Protein AF-A0A3B9EPM5-F1 (afdb_monomer_lite)

Radius of gyration: 16.3 Å; chains: 1; bounding box: 38×40×33 Å

Sequence (71 aa):
METPSIESGRLRLRGWRREDFGPFAALRGSLEDQASRAVAERLGAVVEGQGKLNGEPRLIYRHVGPEKAKA

Secondary structure (DSSP, 8-state):
-PPP-EE-SS-EE----GGGGGGGEEE---TT-HHHHHHHHHTTEEEEEEEEETTEEEEEEEEPPGGG---

pLDDT: mean 74.02, std 12.24, range [45.06, 91.75]

Structure (mmCIF, N/CA/C/O backbone):
data_AF-A0A3B9EPM5-F1
#
_entry.id   AF-A0A3B9EPM5-F1
#
loop_
_atom_site.group_PDB
_atom_site.id
_atom_site.type_symbol
_atom_site.label_atom_id
_atom_site.label_alt_id
_atom_site.label_comp_id
_atom_site.label_asym_id
_atom_site.label_entity_id
_atom_site.label_seq_id
_atom_site.pdbx_PDB_ins_code
_atom_site.Cartn_x
_atom_site.Cartn_y
_atom_site.Cartn_z
_atom_site.occupancy
_atom_site.B_iso_or_equiv
_atom_site.auth_seq_id
_atom_site.auth_comp_id
_atom_site.auth_asym_id
_atom_site.auth_atom_id
_atom_site.pdbx_PDB_model_num
ATOM 1 N N . MET A 1 1 ? -22.968 -3.100 17.816 1.00 58.69 1 MET A N 1
ATOM 2 C CA . MET A 1 1 ? -22.177 -2.339 18.804 1.00 58.69 1 MET A CA 1
ATOM 3 C C . MET A 1 1 ? -21.470 -1.243 18.030 1.00 58.69 1 MET A C 1
ATOM 5 O O . MET A 1 1 ? -20.768 -1.569 17.081 1.00 58.69 1 MET A O 1
ATOM 9 N N . GLU A 1 2 ? -21.752 0.021 18.319 1.00 79.94 2 GLU A N 1
ATOM 10 C CA . GLU A 1 2 ? -21.143 1.153 17.610 1.00 79.94 2 GLU A CA 1
ATOM 11 C C . GLU A 1 2 ? -19.711 1.366 18.124 1.00 79.94 2 GLU A C 1
ATOM 13 O O . GLU A 1 2 ? -19.482 1.339 19.333 1.00 79.94 2 GLU A O 1
ATOM 18 N N . THR A 1 3 ? -18.729 1.504 17.228 1.00 82.19 3 THR A N 1
ATOM 19 C CA . THR A 1 3 ? -17.336 1.739 17.633 1.00 82.19 3 THR A CA 1
ATOM 20 C C . THR A 1 3 ? -17.160 3.210 18.018 1.00 82.19 3 THR A C 1
ATOM 22 O O . THR A 1 3 ? -17.364 4.069 17.158 1.00 82.19 3 THR A O 1
ATOM 25 N N . PRO A 1 4 ? -16.752 3.529 19.259 1.00 85.50 4 PRO A N 1
ATOM 26 C CA . PRO A 1 4 ? -16.569 4.912 19.686 1.00 85.50 4 PRO A CA 1
ATOM 27 C C . PRO A 1 4 ? -15.450 5.603 18.894 1.00 85.50 4 PRO A C 1
ATOM 29 O O . PRO A 1 4 ? -14.471 4.969 18.491 1.00 85.50 4 PRO A O 1
ATOM 32 N N . SER A 1 5 ? -15.591 6.914 18.678 1.00 89.00 5 SER A N 1
ATOM 33 C CA . SER A 1 5 ? -14.610 7.735 17.959 1.00 89.00 5 SER A CA 1
ATOM 34 C C . SER A 1 5 ? -14.059 8.880 18.807 1.00 89.00 5 SER A C 1
ATOM 36 O O . SER A 1 5 ? -14.793 9.472 19.593 1.00 89.00 5 SER A O 1
ATOM 38 N N . ILE A 1 6 ? -12.789 9.229 18.591 1.00 91.75 6 ILE A N 1
ATOM 39 C CA . ILE A 1 6 ? -12.091 10.370 19.202 1.00 91.75 6 ILE A CA 1
ATOM 40 C C . ILE A 1 6 ? -11.465 11.203 18.077 1.00 91.75 6 ILE A C 1
ATOM 42 O O . ILE A 1 6 ? -10.816 10.647 17.189 1.00 91.75 6 ILE A O 1
ATOM 46 N N . GLU A 1 7 ? -11.623 12.527 18.111 1.00 91.62 7 GLU A N 1
ATOM 47 C CA . GLU A 1 7 ? -11.074 13.439 17.100 1.00 91.62 7 GLU A CA 1
ATOM 48 C C . GLU A 1 7 ? -10.422 14.664 17.754 1.00 91.62 7 GLU A C 1
ATOM 50 O O . GLU A 1 7 ? -10.943 15.239 18.708 1.00 91.62 7 GLU A O 1
ATOM 55 N N . SER A 1 8 ? -9.252 15.044 17.247 1.00 90.69 8 SER A N 1
ATOM 56 C CA . SER A 1 8 ? -8.511 16.252 17.606 1.00 90.69 8 SER A CA 1
ATOM 57 C C . SER A 1 8 ? -7.952 16.906 16.342 1.00 90.69 8 SER A C 1
ATOM 59 O O . SER A 1 8 ? -8.039 16.344 15.253 1.00 90.69 8 SER A O 1
ATOM 61 N N . GLY A 1 9 ? -7.290 18.059 16.477 1.00 88.88 9 GLY A N 1
ATOM 62 C CA . GLY A 1 9 ? -6.673 18.745 15.335 1.00 88.88 9 GLY A CA 1
ATOM 63 C C . GLY A 1 9 ? -5.573 17.955 14.604 1.00 88.88 9 GLY A C 1
ATOM 64 O O . GLY A 1 9 ? -5.161 18.373 13.528 1.00 88.88 9 GLY A O 1
ATOM 65 N N . ARG A 1 10 ? -5.068 16.843 15.163 1.00 84.75 10 ARG A N 1
ATOM 66 C CA . ARG A 1 10 ? -3.997 16.024 14.551 1.00 84.75 10 ARG A CA 1
ATOM 67 C C . ARG A 1 10 ? -4.282 14.523 14.501 1.00 84.75 10 ARG A C 1
ATOM 69 O O . ARG A 1 10 ? -3.524 13.796 13.867 1.00 84.75 10 ARG A O 1
ATOM 76 N N . LEU A 1 11 ? -5.316 14.041 15.188 1.00 82.44 11 LEU A N 1
ATOM 77 C CA . LEU A 1 11 ? -5.577 12.611 15.346 1.00 82.44 11 LEU A CA 1
ATOM 78 C C . LEU A 1 11 ? -7.070 12.328 15.227 1.00 82.44 11 LEU A C 1
ATOM 80 O O . LEU A 1 11 ? -7.875 13.001 15.866 1.00 82.44 11 LEU A O 1
ATOM 84 N N . ARG A 1 12 ? -7.420 11.276 14.484 1.00 86.56 12 ARG A N 1
ATOM 85 C CA . ARG A 1 12 ? -8.776 10.733 14.436 1.00 86.56 12 ARG A CA 1
ATOM 86 C C . ARG A 1 12 ? -8.741 9.221 14.624 1.00 86.56 12 ARG A C 1
ATOM 88 O O . ARG A 1 12 ? -8.213 8.502 13.783 1.00 86.56 12 ARG A O 1
ATOM 95 N N . LEU A 1 13 ? -9.323 8.753 15.722 1.00 88.62 13 LEU A N 1
ATOM 96 C CA . LEU A 1 13 ? -9.561 7.342 16.012 1.00 88.62 13 LEU A CA 1
ATOM 97 C C . LEU A 1 13 ? -11.041 7.060 15.772 1.00 88.62 13 LEU A C 1
ATOM 99 O O . LEU A 1 13 ? -11.905 7.708 16.355 1.00 88.62 13 LEU A O 1
ATOM 103 N N . ARG A 1 14 ? -11.343 6.117 14.886 1.00 90.25 14 ARG A N 1
ATOM 104 C CA . ARG A 1 14 ? -12.708 5.681 14.574 1.00 90.25 14 ARG A CA 1
ATOM 105 C C . ARG A 1 14 ? -12.698 4.213 14.167 1.00 90.25 14 ARG A C 1
ATOM 107 O O . ARG A 1 14 ? -11.636 3.663 13.893 1.00 90.25 14 ARG A O 1
ATOM 114 N N . GLY A 1 15 ? -13.879 3.606 14.087 1.00 84.75 15 GLY A N 1
ATOM 115 C CA . GLY A 1 15 ? -14.026 2.270 13.516 1.00 84.75 15 GLY A CA 1
ATOM 116 C C . GLY A 1 15 ? -13.477 2.182 12.088 1.00 84.75 15 GLY A C 1
ATOM 117 O O . GLY A 1 15 ? -13.524 3.157 11.323 1.00 84.75 15 GLY A O 1
ATOM 118 N N . TRP A 1 16 ? -12.966 0.995 11.760 1.00 78.94 16 TRP A N 1
ATOM 119 C CA . TRP A 1 16 ? -12.482 0.647 10.429 1.00 78.94 16 TRP A CA 1
ATOM 120 C C . TRP A 1 16 ? -13.583 0.851 9.391 1.00 78.94 16 TRP A C 1
ATOM 122 O O . TRP A 1 16 ? -14.699 0.353 9.547 1.00 78.94 16 TRP A O 1
ATOM 132 N N . ARG A 1 17 ? -13.262 1.565 8.316 1.00 78.56 17 ARG A N 1
ATOM 133 C CA . ARG A 1 17 ? -14.101 1.686 7.126 1.00 78.56 17 ARG A CA 1
ATOM 134 C C . ARG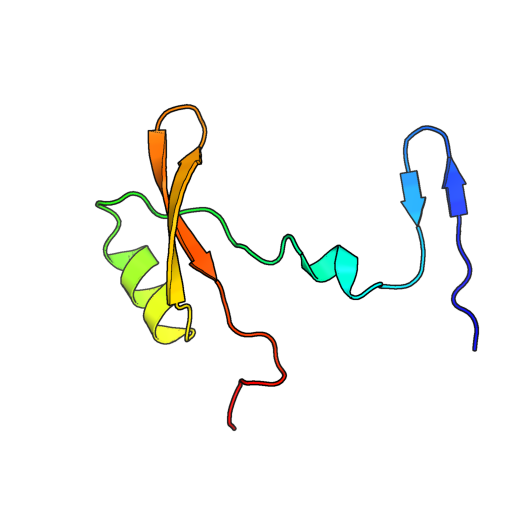 A 1 17 ? -13.411 1.016 5.961 1.00 78.56 17 ARG A C 1
ATOM 136 O O . ARG A 1 17 ? -12.192 1.036 5.866 1.00 78.56 17 ARG A O 1
ATOM 143 N N . ARG A 1 18 ? -14.189 0.475 5.031 1.00 64.12 18 ARG A N 1
ATOM 144 C CA . ARG A 1 18 ? -13.662 -0.173 3.827 1.00 64.12 18 ARG A CA 1
ATOM 145 C C . ARG A 1 18 ? -12.846 0.798 2.963 1.00 64.12 18 ARG A C 1
ATOM 147 O O . ARG A 1 18 ? -11.887 0.388 2.325 1.00 64.12 18 ARG A O 1
ATOM 154 N N . GLU A 1 19 ? -13.160 2.089 3.007 1.00 72.38 19 GLU A N 1
ATOM 155 C CA . GLU A 1 19 ? -12.401 3.147 2.327 1.00 72.38 19 GLU A CA 1
ATOM 156 C C . GLU A 1 19 ? -11.009 3.378 2.942 1.00 72.38 19 GLU A C 1
ATOM 158 O O . GLU A 1 19 ? -10.088 3.765 2.225 1.00 72.38 19 GLU A O 1
ATOM 163 N N . ASP A 1 20 ? -10.814 3.048 4.227 1.00 70.75 20 ASP A N 1
ATOM 164 C CA . ASP A 1 20 ? -9.482 3.021 4.860 1.00 70.75 20 ASP A CA 1
ATOM 165 C C . 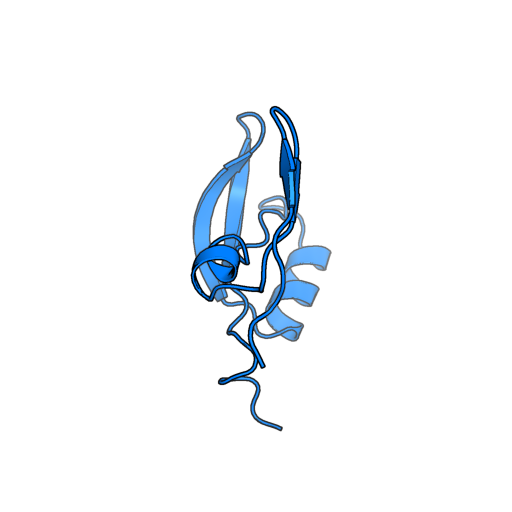ASP A 1 20 ? -8.602 1.929 4.267 1.00 70.75 20 ASP A C 1
ATOM 167 O O . ASP A 1 20 ? -7.387 1.945 4.467 1.00 70.75 20 ASP A O 1
ATOM 171 N N . PHE A 1 21 ? -9.219 0.995 3.529 1.00 62.09 21 PHE A N 1
ATOM 172 C CA . PHE A 1 21 ? -8.526 -0.048 2.799 1.00 62.09 21 PHE A CA 1
ATOM 173 C C . PHE A 1 21 ? -8.137 0.336 1.362 1.00 62.09 21 PHE A C 1
ATOM 175 O O . PHE A 1 21 ? -7.386 -0.386 0.709 1.00 62.09 21 PHE A O 1
ATOM 182 N N . GLY A 1 22 ? -8.559 1.505 0.870 1.00 56.91 22 GLY A N 1
ATOM 183 C CA . GLY A 1 22 ? -8.046 2.078 -0.381 1.00 56.91 22 GLY A CA 1
ATOM 184 C C . GLY A 1 22 ? -6.506 2.161 -0.464 1.00 56.91 22 GLY A C 1
ATOM 185 O O . GLY A 1 22 ? -5.954 1.821 -1.510 1.00 56.91 22 GLY A O 1
ATOM 186 N N . PRO A 1 23 ? -5.779 2.529 0.612 1.00 56.66 23 PRO A N 1
ATOM 187 C CA . PRO A 1 23 ? -4.314 2.537 0.632 1.00 56.66 23 PRO A CA 1
ATOM 188 C C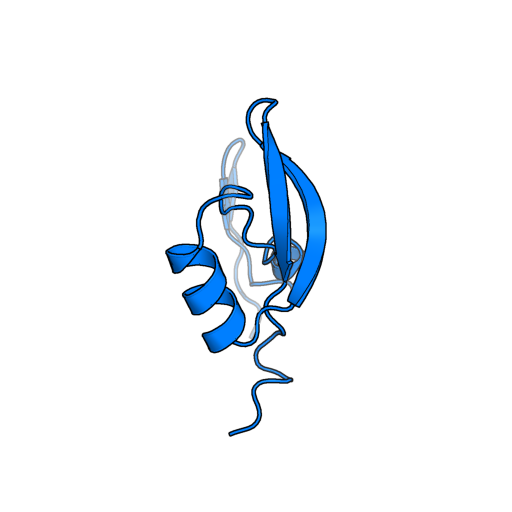 . PRO A 1 23 ? -3.633 1.165 0.820 1.00 56.66 23 PRO A C 1
ATOM 190 O O . PRO A 1 23 ? -2.428 1.134 1.042 1.00 56.66 23 PRO A O 1
ATOM 193 N N . PHE A 1 24 ? -4.317 0.022 0.669 1.00 52.22 24 PHE A N 1
ATOM 194 C CA . PHE A 1 24 ? -3.662 -1.309 0.685 1.00 52.22 24 PHE A CA 1
ATOM 195 C C . PHE A 1 24 ? -2.801 -1.568 -0.567 1.00 52.22 24 PHE A C 1
ATOM 197 O O . PHE A 1 24 ? -2.235 -2.649 -0.738 1.00 52.22 24 PHE A O 1
ATOM 204 N N . ALA A 1 25 ? -2.662 -0.568 -1.441 1.00 51.34 25 ALA A N 1
ATOM 205 C CA . ALA A 1 25 ? -1.609 -0.522 -2.438 1.00 51.34 25 ALA A CA 1
ATOM 206 C C . ALA A 1 25 ? -0.255 -0.321 -1.736 1.00 51.34 25 ALA A C 1
ATOM 208 O O . ALA A 1 25 ? 0.169 0.799 -1.445 1.00 51.34 25 ALA A O 1
ATOM 209 N N . ALA A 1 26 ? 0.436 -1.427 -1.471 1.00 56.38 26 ALA A N 1
ATOM 210 C CA . ALA A 1 26 ? 1.835 -1.398 -1.088 1.00 56.38 26 ALA A CA 1
ATOM 211 C C . ALA A 1 26 ? 2.659 -0.891 -2.283 1.00 56.38 26 ALA A C 1
ATOM 213 O O . ALA A 1 26 ? 2.920 -1.597 -3.258 1.00 56.38 26 ALA A O 1
ATOM 214 N N . LEU A 1 27 ? 3.075 0.368 -2.216 1.00 52.50 27 LEU A N 1
ATOM 215 C CA . LEU A 1 27 ? 4.087 0.908 -3.111 1.00 52.50 27 LEU A CA 1
ATOM 216 C C . LEU A 1 27 ? 5.462 0.453 -2.612 1.00 52.50 27 LEU A C 1
ATOM 218 O O . LEU A 1 27 ? 5.942 0.995 -1.617 1.00 52.50 27 LEU A O 1
ATOM 222 N N . ARG A 1 28 ? 6.101 -0.491 -3.326 1.00 54.19 28 ARG A N 1
ATOM 223 C CA . ARG A 1 28 ? 7.480 -0.372 -3.869 1.00 54.19 28 ARG A CA 1
ATOM 224 C C . ARG A 1 28 ? 8.211 -1.724 -4.003 1.00 54.19 28 ARG A C 1
ATOM 226 O O . ARG A 1 28 ? 8.424 -2.435 -3.032 1.00 54.19 28 ARG A O 1
ATOM 233 N N . GLY A 1 29 ? 8.781 -1.925 -5.191 1.00 51.09 29 GLY A N 1
ATOM 234 C CA . GLY A 1 29 ? 10.097 -2.529 -5.438 1.00 51.09 29 GLY A CA 1
ATOM 235 C C . GLY A 1 29 ? 10.771 -1.708 -6.545 1.00 51.09 29 GLY A C 1
ATOM 236 O O . GLY A 1 29 ? 10.075 -1.095 -7.360 1.00 51.09 29 GLY A O 1
ATOM 237 N N . SER A 1 30 ? 12.099 -1.579 -6.557 1.00 60.62 30 SER A N 1
ATOM 238 C CA . SER A 1 30 ? 12.792 -1.097 -7.768 1.00 60.62 30 SER A CA 1
ATOM 239 C C . SER A 1 30 ? 12.365 -1.928 -8.978 1.00 60.62 30 SER A C 1
ATOM 241 O O . SER A 1 30 ? 12.060 -3.105 -8.805 1.00 60.62 30 SER A O 1
ATOM 243 N N . LEU A 1 31 ? 12.370 -1.359 -10.191 1.00 61.50 31 LEU A N 1
ATOM 244 C CA . LEU A 1 31 ? 12.172 -2.165 -11.409 1.00 61.50 31 LEU A CA 1
ATOM 245 C C . LEU A 1 31 ? 13.190 -3.317 -11.495 1.00 61.50 31 LEU A C 1
ATOM 247 O O . LEU A 1 31 ? 12.914 -4.346 -12.101 1.00 61.50 31 LEU A O 1
ATOM 251 N N . GLU A 1 32 ? 14.333 -3.144 -10.834 1.00 69.44 32 GLU A N 1
ATOM 252 C CA . GLU A 1 32 ? 15.462 -4.071 -10.809 1.00 69.44 32 GLU A CA 1
ATOM 253 C C . GLU A 1 32 ? 15.480 -4.996 -9.575 1.00 69.44 32 GLU A C 1
ATOM 255 O O . GLU A 1 32 ? 16.325 -5.883 -9.486 1.00 69.44 32 GLU A O 1
ATOM 260 N N . ASP A 1 33 ? 14.564 -4.824 -8.614 1.00 74.81 33 ASP A N 1
ATOM 261 C CA . ASP A 1 33 ? 14.541 -5.623 -7.379 1.00 74.81 33 ASP A CA 1
ATOM 262 C C . ASP A 1 33 ? 13.800 -6.951 -7.592 1.00 74.81 33 ASP A C 1
ATOM 264 O O . ASP A 1 33 ? 12.596 -7.091 -7.346 1.00 74.81 33 ASP A O 1
ATOM 268 N N . GLN A 1 34 ? 14.547 -7.937 -8.086 1.00 76.94 34 GLN A N 1
ATOM 269 C CA . GLN A 1 34 ? 14.033 -9.264 -8.427 1.00 76.94 34 GLN A CA 1
ATOM 270 C C . GLN A 1 34 ? 13.571 -10.061 -7.197 1.00 76.94 34 GLN A C 1
ATOM 272 O O . GLN A 1 34 ? 12.591 -10.802 -7.283 1.00 76.94 34 GLN A O 1
ATOM 277 N N . ALA A 1 35 ? 14.232 -9.895 -6.047 1.00 80.69 35 ALA A N 1
ATOM 278 C CA . ALA A 1 35 ? 13.896 -10.627 -4.826 1.00 80.69 35 ALA A CA 1
ATOM 279 C C . ALA A 1 35 ? 12.552 -10.160 -4.251 1.00 80.69 35 ALA A C 1
ATOM 281 O O . ALA A 1 35 ? 11.685 -10.981 -3.944 1.00 80.69 35 ALA A O 1
ATOM 282 N N . SER A 1 36 ? 12.346 -8.844 -4.165 1.00 75.75 36 SER A N 1
ATOM 283 C CA . SER A 1 36 ? 11.078 -8.269 -3.707 1.00 75.75 36 SER A CA 1
ATOM 284 C C . SER A 1 36 ? 9.925 -8.614 -4.655 1.00 75.75 36 SER A C 1
ATOM 286 O O . SER A 1 36 ? 8.841 -8.998 -4.209 1.00 75.75 36 SER A O 1
ATOM 288 N N . ARG A 1 37 ? 10.179 -8.594 -5.972 1.00 79.81 37 ARG A N 1
ATOM 289 C CA . ARG A 1 37 ? 9.208 -9.036 -6.983 1.00 79.81 37 ARG A CA 1
ATOM 290 C C . ARG A 1 37 ? 8.776 -10.488 -6.778 1.00 79.81 37 ARG A C 1
ATOM 292 O O . ARG A 1 37 ? 7.578 -10.757 -6.742 1.00 79.81 37 ARG A O 1
ATOM 299 N N . ALA A 1 38 ? 9.726 -11.403 -6.594 1.00 82.56 38 ALA A N 1
ATOM 300 C CA . ALA A 1 38 ? 9.421 -12.814 -6.364 1.00 82.56 38 ALA A CA 1
ATOM 301 C C . ALA A 1 38 ? 8.570 -13.020 -5.098 1.00 82.56 38 ALA A C 1
ATOM 303 O O . ALA A 1 38 ? 7.652 -13.841 -5.082 1.00 82.56 38 ALA A O 1
ATOM 304 N N . VAL A 1 39 ? 8.833 -12.251 -4.034 1.00 82.06 39 VAL A N 1
ATOM 305 C CA . VAL A 1 39 ? 8.015 -12.289 -2.813 1.00 82.06 39 VAL A CA 1
ATOM 306 C C . VAL A 1 39 ? 6.601 -11.775 -3.075 1.00 82.06 39 VAL A C 1
ATOM 308 O O . VAL A 1 39 ? 5.648 -12.430 -2.657 1.00 82.06 39 VAL A O 1
ATOM 311 N N . ALA A 1 40 ? 6.448 -10.647 -3.770 1.00 79.00 40 ALA A N 1
ATOM 312 C CA . ALA A 1 40 ? 5.140 -10.074 -4.081 1.00 79.00 40 ALA A CA 1
ATOM 313 C C . ALA A 1 40 ? 4.280 -11.035 -4.921 1.00 79.00 40 ALA A C 1
ATOM 315 O O . ALA A 1 40 ? 3.127 -11.291 -4.571 1.00 79.00 40 ALA A O 1
ATOM 316 N N . GLU A 1 41 ? 4.858 -11.629 -5.968 1.00 80.81 41 GLU A N 1
ATOM 317 C CA . GLU A 1 41 ? 4.189 -12.631 -6.807 1.00 80.81 41 GLU A CA 1
ATOM 318 C C . GLU A 1 41 ? 3.796 -13.876 -5.989 1.00 80.81 41 GLU A C 1
ATOM 320 O O . GLU A 1 41 ? 2.654 -14.331 -6.067 1.00 80.81 41 GLU A O 1
ATOM 325 N N . ARG A 1 42 ? 4.687 -14.379 -5.119 1.00 82.56 42 ARG A N 1
ATOM 326 C CA . ARG A 1 42 ? 4.394 -15.512 -4.218 1.00 82.56 42 ARG A CA 1
ATOM 327 C C . ARG A 1 42 ? 3.243 -15.224 -3.250 1.00 82.56 42 ARG A C 1
ATOM 329 O O . ARG A 1 42 ? 2.499 -16.134 -2.902 1.00 82.56 42 ARG A O 1
ATOM 336 N N . LEU A 1 43 ? 3.098 -13.975 -2.813 1.00 79.56 43 LEU A N 1
ATOM 337 C CA . LEU A 1 43 ? 2.007 -13.521 -1.945 1.00 79.56 43 LEU A CA 1
ATOM 338 C C . LEU A 1 43 ? 0.718 -13.185 -2.722 1.00 79.56 43 LEU A C 1
ATOM 340 O O . LEU A 1 43 ? -0.211 -12.619 -2.146 1.00 79.56 43 LEU A O 1
ATOM 344 N N . GLY A 1 44 ? 0.651 -13.501 -4.021 1.00 78.06 44 GLY A N 1
ATOM 345 C CA . GLY A 1 44 ? -0.539 -13.291 -4.847 1.00 78.06 44 GLY A CA 1
ATOM 346 C C . GLY A 1 44 ? -0.804 -11.826 -5.196 1.00 78.06 44 GLY A C 1
ATOM 347 O O . GLY A 1 44 ? -1.943 -11.461 -5.495 1.00 78.06 44 GLY A O 1
ATOM 348 N N . ALA A 1 45 ? 0.217 -10.969 -5.133 1.00 82.12 45 ALA A N 1
ATOM 349 C CA . ALA A 1 45 ? 0.099 -9.592 -5.588 1.00 82.12 45 ALA A CA 1
ATOM 350 C C . ALA A 1 45 ? 0.025 -9.531 -7.118 1.00 82.12 45 ALA A C 1
ATOM 352 O O . ALA A 1 45 ? 0.738 -10.249 -7.817 1.00 82.12 45 ALA A O 1
ATOM 353 N N . VAL A 1 46 ? -0.789 -8.619 -7.642 1.00 81.12 46 VAL A N 1
ATOM 354 C CA . VAL A 1 46 ? -0.863 -8.322 -9.076 1.00 81.12 46 VAL A CA 1
ATOM 355 C C . VAL A 1 46 ? -0.235 -6.964 -9.361 1.00 81.12 46 VAL A C 1
ATOM 357 O O . VAL A 1 46 ? -0.427 -6.017 -8.599 1.00 81.12 46 VAL A O 1
ATOM 360 N N . VAL A 1 47 ? 0.513 -6.850 -10.460 1.00 82.62 47 VAL A N 1
ATOM 361 C CA . VAL A 1 47 ? 0.989 -5.545 -10.935 1.00 82.62 47 VAL A CA 1
ATOM 362 C C . VAL A 1 47 ? -0.212 -4.771 -11.465 1.00 82.62 47 VAL A C 1
ATOM 364 O O . VAL A 1 47 ? -0.872 -5.200 -12.407 1.00 82.62 47 VAL A O 1
ATOM 367 N N . GLU A 1 48 ? -0.490 -3.629 -10.853 1.00 82.50 48 GLU A N 1
ATOM 368 C CA . GLU A 1 48 ? -1.581 -2.743 -11.248 1.00 82.50 48 GLU A CA 1
ATOM 369 C C . GLU A 1 48 ? -1.105 -1.641 -12.201 1.00 82.50 48 GLU A C 1
ATOM 371 O O . GLU A 1 48 ? -1.866 -1.157 -13.034 1.00 82.50 48 GLU A O 1
ATOM 376 N N . GLY A 1 49 ? 0.169 -1.254 -12.108 1.00 80.50 49 GLY A N 1
ATOM 377 C CA . GLY A 1 49 ? 0.733 -0.238 -12.983 1.00 80.50 49 GLY A CA 1
ATOM 378 C C . GLY A 1 49 ? 2.117 0.232 -12.562 1.00 80.50 49 GLY A C 1
ATOM 379 O O . GLY A 1 49 ? 2.827 -0.426 -11.798 1.00 80.50 49 GLY A O 1
ATOM 380 N N . GLN A 1 50 ? 2.492 1.399 -13.077 1.00 81.75 50 GLN A N 1
ATOM 381 C CA . GLN A 1 50 ? 3.732 2.097 -12.755 1.00 81.75 50 GLN A CA 1
ATOM 382 C C . GLN A 1 50 ? 3.409 3.450 -12.118 1.00 81.75 50 GLN A C 1
ATOM 384 O O . GLN A 1 50 ? 2.503 4.155 -12.556 1.00 81.75 50 GLN A O 1
ATOM 389 N N . GLY A 1 51 ? 4.157 3.815 -11.083 1.00 80.38 51 GLY A N 1
ATOM 390 C CA . GLY A 1 51 ? 4.052 5.091 -10.384 1.00 80.38 51 GLY A CA 1
ATOM 391 C C . GLY A 1 51 ? 5.423 5.706 -10.142 1.00 80.38 51 GLY A C 1
ATOM 392 O O . GLY A 1 51 ? 6.449 5.137 -10.513 1.00 80.38 51 GLY A O 1
ATOM 393 N N . LYS A 1 52 ? 5.449 6.872 -9.496 1.00 80.25 52 LYS A N 1
ATOM 394 C CA . LYS A 1 52 ? 6.690 7.498 -9.028 1.00 80.25 52 LYS A CA 1
ATOM 395 C C . LYS A 1 52 ? 6.710 7.538 -7.511 1.00 80.25 52 LYS A C 1
ATOM 397 O O . LYS A 1 52 ? 5.712 7.893 -6.892 1.00 80.25 52 LYS A O 1
ATOM 402 N N . LEU A 1 53 ? 7.858 7.226 -6.920 1.00 74.56 53 LEU A N 1
ATOM 403 C CA . LEU A 1 53 ? 8.079 7.379 -5.489 1.00 74.56 53 LEU A CA 1
ATOM 404 C C . LEU A 1 53 ? 9.455 8.003 -5.262 1.00 74.56 53 LEU A C 1
ATOM 406 O O . LEU A 1 53 ? 10.475 7.415 -5.621 1.00 74.56 53 LEU A O 1
ATOM 410 N N . ASN A 1 54 ? 9.464 9.203 -4.678 1.00 78.69 54 ASN A N 1
ATOM 411 C CA . ASN A 1 54 ? 10.628 10.097 -4.594 1.00 78.69 54 ASN A CA 1
ATOM 412 C C . ASN A 1 54 ? 11.202 10.475 -5.975 1.00 78.69 54 ASN A C 1
ATOM 414 O O . ASN A 1 54 ? 12.411 10.538 -6.142 1.00 78.69 54 ASN A O 1
ATOM 418 N N . GLY A 1 55 ? 10.342 10.671 -6.981 1.00 79.44 55 GLY A N 1
ATOM 419 C CA . GLY A 1 55 ? 10.754 10.992 -8.357 1.00 79.44 55 GLY A CA 1
ATOM 420 C C . GLY A 1 55 ? 11.127 9.778 -9.215 1.00 79.44 55 GLY A C 1
ATOM 421 O O . GLY A 1 55 ? 11.000 9.847 -10.435 1.00 79.44 55 GLY A O 1
ATOM 422 N N . GLU A 1 56 ? 11.462 8.651 -8.587 1.00 80.19 56 GLU A N 1
ATOM 423 C CA . GLU A 1 56 ? 11.890 7.425 -9.266 1.00 80.19 56 GLU A CA 1
ATOM 424 C C . GLU A 1 56 ? 10.713 6.542 -9.705 1.00 80.19 56 GLU A C 1
ATOM 426 O O . GLU A 1 56 ? 9.769 6.367 -8.923 1.00 80.19 56 GLU A O 1
ATOM 431 N N . PRO A 1 57 ? 10.764 5.926 -10.901 1.00 81.44 57 PRO A N 1
ATOM 432 C CA . PRO A 1 57 ? 9.734 5.007 -11.373 1.00 81.44 57 PRO A CA 1
ATOM 433 C C . PRO A 1 57 ? 9.698 3.723 -10.532 1.00 81.44 57 PRO A C 1
ATOM 435 O O . PRO A 1 57 ? 10.732 3.154 -10.183 1.00 81.44 57 PRO A O 1
ATOM 438 N N . ARG A 1 58 ? 8.492 3.251 -10.205 1.00 81.50 58 ARG A N 1
ATOM 439 C CA . ARG A 1 58 ? 8.232 2.046 -9.402 1.00 81.50 58 ARG A CA 1
ATOM 440 C C . ARG A 1 58 ? 7.035 1.279 -9.947 1.00 81.50 58 ARG A C 1
ATOM 442 O O . ARG A 1 58 ? 6.116 1.880 -10.495 1.00 81.50 58 ARG A O 1
ATOM 449 N N . LEU A 1 59 ? 7.012 -0.033 -9.729 1.00 82.75 59 LEU A N 1
ATOM 450 C CA . LEU A 1 59 ? 5.808 -0.840 -9.939 1.00 82.75 59 LEU A CA 1
ATOM 451 C C . LEU A 1 59 ? 4.860 -0.693 -8.747 1.00 82.75 59 LEU A C 1
ATOM 453 O O . LEU A 1 59 ? 5.300 -0.644 -7.594 1.00 82.75 59 LEU A O 1
ATOM 457 N N . ILE A 1 60 ? 3.567 -0.639 -9.046 1.00 81.06 60 ILE A N 1
ATOM 458 C CA . ILE A 1 60 ? 2.481 -0.659 -8.070 1.00 81.06 60 ILE A CA 1
ATOM 459 C C . ILE A 1 60 ? 1.940 -2.082 -8.035 1.00 81.06 60 ILE A C 1
ATOM 461 O O . ILE A 1 60 ? 1.423 -2.570 -9.041 1.00 81.06 60 ILE A O 1
ATOM 465 N N . TYR A 1 61 ? 2.071 -2.739 -6.885 1.00 79.94 61 TYR A N 1
ATOM 466 C CA . TYR A 1 61 ? 1.498 -4.057 -6.646 1.00 79.94 61 TYR A CA 1
ATOM 467 C C . TYR A 1 61 ? 0.233 -3.911 -5.801 1.00 79.94 61 TYR A C 1
ATOM 469 O O . TYR A 1 61 ? 0.223 -3.210 -4.787 1.00 79.94 61 TYR A O 1
ATOM 477 N N . ARG A 1 62 ? -0.832 -4.601 -6.203 1.00 76.25 62 ARG A N 1
ATOM 478 C CA . ARG A 1 62 ? -2.064 -4.735 -5.431 1.00 76.25 62 ARG A CA 1
ATOM 479 C C . ARG A 1 62 ? -2.164 -6.163 -4.925 1.00 76.25 62 ARG A C 1
ATOM 481 O O . ARG A 1 62 ? -2.241 -7.101 -5.713 1.00 76.25 62 ARG A O 1
ATOM 488 N N . HIS A 1 63 ? -2.201 -6.327 -3.611 1.00 71.81 63 HIS A N 1
ATOM 489 C CA . HIS A 1 63 ? -2.632 -7.589 -3.026 1.00 71.81 63 HIS A CA 1
ATOM 490 C C . HIS A 1 63 ? -4.150 -7.686 -3.137 1.00 71.81 63 HIS A C 1
ATOM 492 O O . HIS A 1 63 ? -4.865 -6.707 -2.909 1.00 71.81 63 HIS A O 1
ATOM 498 N N . VAL A 1 64 ? -4.647 -8.858 -3.523 1.00 69.44 64 VAL A N 1
ATOM 49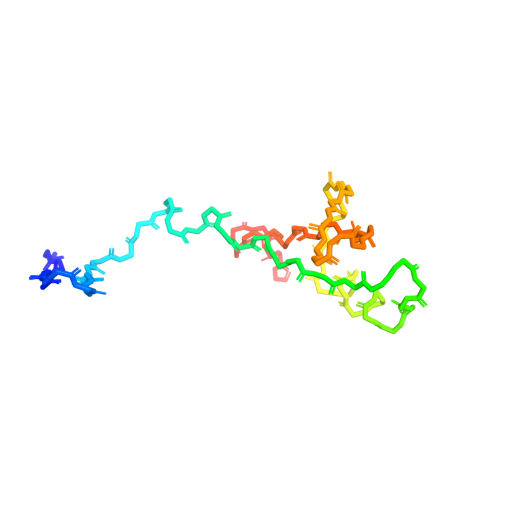9 C CA . VAL A 1 64 ? -6.077 -9.136 -3.416 1.00 69.44 64 VAL A CA 1
ATOM 500 C C . VAL A 1 64 ? -6.459 -9.165 -1.935 1.00 69.44 64 VAL A C 1
ATOM 502 O O . VAL A 1 64 ? -5.703 -9.680 -1.111 1.00 69.44 64 VAL A O 1
ATOM 505 N N . GLY A 1 65 ? -7.601 -8.572 -1.585 1.00 63.53 65 GLY A N 1
ATOM 506 C CA . GLY A 1 65 ? -8.086 -8.602 -0.211 1.00 63.53 65 GLY A CA 1
ATOM 507 C C . GLY A 1 65 ? -8.375 -10.037 0.256 1.00 63.53 65 GLY A C 1
ATOM 508 O O . GLY A 1 65 ? -8.446 -10.964 -0.565 1.00 63.53 65 GLY A O 1
ATOM 509 N N . PRO A 1 66 ? -8.539 -10.248 1.575 1.00 59.34 66 PRO A N 1
ATOM 510 C CA . PRO A 1 66 ? -8.736 -11.575 2.163 1.00 59.34 66 PRO A CA 1
ATOM 511 C C . PRO A 1 66 ? -9.935 -12.334 1.572 1.00 59.34 66 PRO A C 1
ATOM 513 O O . PRO A 1 66 ? -9.955 -13.558 1.602 1.00 59.34 66 PRO A O 1
ATOM 516 N N . GLU A 1 67 ? -10.895 -11.643 0.956 1.00 63.22 67 GLU A N 1
ATOM 517 C CA . GLU A 1 67 ? -12.026 -12.236 0.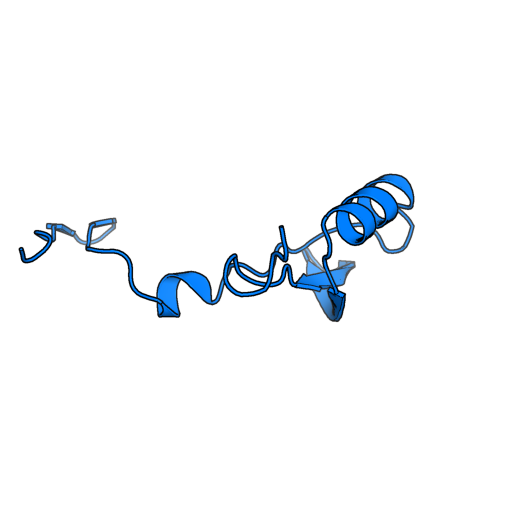238 1.00 63.22 67 GLU A CA 1
ATOM 518 C C . GLU A 1 67 ? -11.644 -13.102 -0.979 1.00 63.22 67 GLU A C 1
ATOM 520 O O . GLU A 1 67 ? -12.461 -13.895 -1.446 1.00 63.22 67 GLU A O 1
ATOM 525 N N . LYS A 1 68 ? -10.423 -12.961 -1.51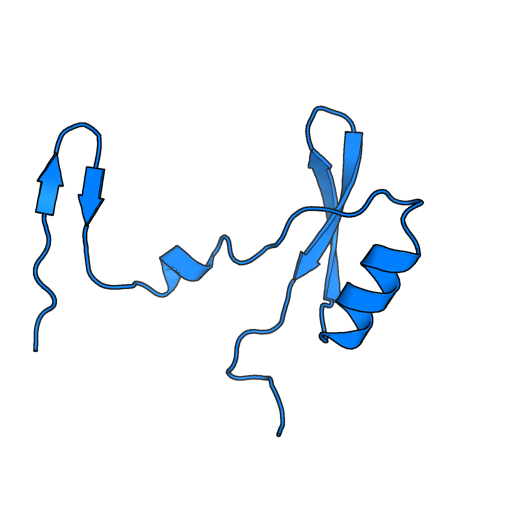1 1.00 55.28 68 LYS A N 1
ATOM 526 C CA . LYS A 1 68 ? -9.916 -13.740 -2.657 1.00 55.28 68 LYS A CA 1
ATOM 527 C C . LYS A 1 68 ? -8.728 -14.640 -2.321 1.00 55.28 68 LYS A C 1
ATOM 529 O O . LYS A 1 68 ? -8.245 -15.338 -3.215 1.00 55.28 68 LYS A O 1
ATOM 534 N N . ALA A 1 69 ? -8.275 -14.664 -1.069 1.00 55.31 69 ALA A N 1
ATOM 535 C CA . ALA A 1 69 ? -7.314 -15.655 -0.610 1.00 55.31 69 ALA A CA 1
ATOM 536 C C . ALA A 1 69 ? -8.027 -17.017 -0.541 1.00 55.31 69 ALA A C 1
ATOM 538 O O . ALA A 1 69 ? -8.659 -17.351 0.458 1.00 55.31 69 ALA A O 1
ATOM 539 N N . LYS A 1 70 ? -8.013 -17.779 -1.643 1.00 47.25 70 LYS A N 1
ATOM 540 C CA . LYS A 1 70 ? -8.456 -19.179 -1.618 1.00 47.25 70 LYS A CA 1
ATOM 541 C C . LYS A 1 70 ? -7.539 -19.952 -0.665 1.00 47.25 70 LYS A C 1
ATOM 543 O O . LYS A 1 70 ? -6.321 -19.883 -0.824 1.00 47.25 70 LYS A O 1
ATOM 548 N N . ALA A 1 71 ? -8.159 -20.620 0.308 1.00 45.06 71 ALA A N 1
ATOM 549 C CA . ALA A 1 71 ? -7.531 -21.596 1.194 1.00 45.06 71 ALA A CA 1
ATOM 550 C C . ALA A 1 71 ? -6.985 -22.798 0.413 1.00 45.06 71 ALA A C 1
ATOM 552 O O . ALA A 1 71 ? -7.589 -23.135 -0.636 1.00 45.06 71 ALA A O 1
#

Foldseek 3Di:
DAWDWDDDPVDIDHDDDVVVCVPQFDDADAPPRPPVVVVLVVQVWDFPDWDDDPNHIGTTTHRDPPVPPDD